Protein AF-A0AAN5I5D5-F1 (afdb_monomer_lite)

Sequence (137 aa):
SGMPIWGATPTQKGVARAMADRAKGVEAVINLGDNFYITGVMSDSDPRVNTTFKDVYKGTAVPWLIIAGNHDHLGNVSAQMSYTNKSKLWYFPALYYNKIYHKEDVSVEFVMLDTVELCGNNVDVQTGKLWDVIREL

Foldseek 3Di:
DPDDDDFADPVLLVVLVVLLVVLVPPQEAEAQAPQDPDAAAAALPGCNCVRHPCVRNVSNPHAYHDAHALNNVSHDVVRLCVNVVVDVNRHDPDNWDKDWDDDDPDIDIDTHHNVCVVPNRPDPPVVVVVVVVVVVD

pLDDT: mean 88.09, std 16.3, range [40.09, 98.62]

Secondary structure (DSSP, 8-state):
-PPP-----HHHHHHHHHHHHH-TT---EEE-S--STTT--SSTT-HHIIIIIITTSTT--S-EEE---HHHHTS-HHHHHHGGGT-TTEE--SSSEEEEEEETTEEEEEEE--HHHHH-----THHHHHHHHHHT-

Structure (mmCIF, N/CA/C/O backbone):
data_AF-A0AAN5I5D5-F1
#
_entry.id   AF-A0AAN5I5D5-F1
#
loop_
_atom_site.group_PDB
_atom_site.id
_atom_site.type_symbol
_atom_site.label_atom_id
_atom_site.label_alt_id
_atom_site.label_comp_id
_atom_site.label_asym_id
_atom_site.label_entity_id
_atom_site.label_seq_id
_atom_site.pdbx_PDB_ins_code
_atom_site.Cartn_x
_atom_site.Cartn_y
_atom_site.Cartn_z
_atom_site.occupancy
_atom_site.B_iso_or_equiv
_atom_site.auth_seq_id
_atom_site.auth_comp_id
_atom_site.auth_asym_id
_atom_site.auth_atom_id
_atom_site.pdbx_PDB_model_num
ATOM 1 N N . SER A 1 1 ? 18.843 -3.631 -10.047 1.00 40.09 1 SER A N 1
ATOM 2 C CA . SER A 1 1 ? 18.147 -2.332 -9.968 1.00 40.09 1 SER A CA 1
ATOM 3 C C . SER A 1 1 ? 16.927 -2.430 -10.858 1.00 40.09 1 SER A C 1
ATOM 5 O O . SER A 1 1 ? 17.110 -2.833 -11.999 1.00 40.09 1 SER A O 1
ATOM 7 N N . GLY A 1 2 ? 15.711 -2.182 -10.364 1.00 41.88 2 GLY A N 1
ATOM 8 C CA . GLY A 1 2 ? 14.535 -2.114 -11.244 1.00 41.88 2 GLY A CA 1
ATOM 9 C C . GLY A 1 2 ? 14.706 -0.987 -12.263 1.00 41.88 2 GLY A C 1
ATOM 10 O O . GLY A 1 2 ? 15.455 -0.043 -11.999 1.00 41.88 2 GLY A O 1
ATOM 11 N N . MET A 1 3 ? 14.080 -1.105 -13.432 1.00 44.91 3 MET A N 1
ATOM 12 C CA . MET A 1 3 ? 14.179 -0.081 -14.470 1.00 44.91 3 MET A CA 1
ATOM 13 C C . MET A 1 3 ? 13.761 1.294 -13.926 1.00 44.91 3 MET A C 1
ATOM 15 O O . MET A 1 3 ? 12.714 1.395 -13.279 1.00 44.91 3 MET A O 1
ATOM 19 N N . PRO A 1 4 ? 14.531 2.365 -14.187 1.00 50.38 4 PRO A N 1
ATOM 20 C CA . PRO A 1 4 ? 13.988 3.709 -14.077 1.00 50.38 4 PRO A CA 1
ATOM 21 C C . PRO A 1 4 ? 12.957 3.831 -15.229 1.00 50.38 4 PRO A C 1
ATOM 23 O O . PRO A 1 4 ? 13.034 3.108 -16.212 1.00 50.38 4 PRO A O 1
ATOM 26 N N . ILE A 1 5 ? 11.960 4.698 -15.266 1.00 58.62 5 ILE A N 1
ATOM 27 C CA . ILE A 1 5 ? 11.942 6.094 -14.883 1.00 58.62 5 ILE A CA 1
ATOM 28 C C . ILE A 1 5 ? 10.452 6.4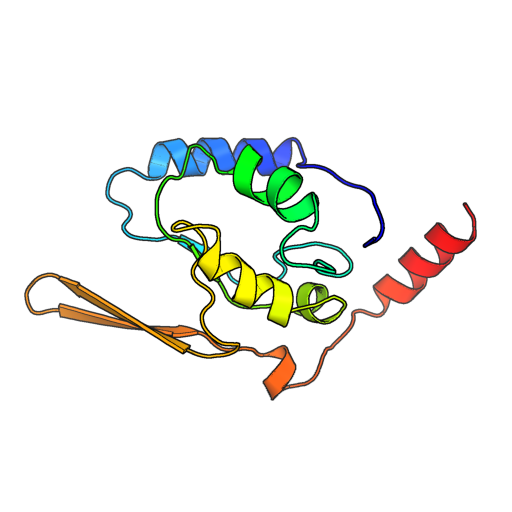64 -14.907 1.00 58.62 5 ILE A C 1
ATOM 30 O O . ILE A 1 5 ? 9.844 6.352 -15.956 1.00 58.62 5 ILE A O 1
ATOM 34 N N . TRP A 1 6 ? 9.869 6.854 -13.779 1.00 57.59 6 TRP A N 1
ATOM 35 C CA . TRP A 1 6 ? 9.039 8.055 -13.625 1.00 57.59 6 TRP A CA 1
ATOM 36 C C . TRP A 1 6 ? 8.899 8.237 -12.116 1.00 57.59 6 TRP A C 1
ATOM 38 O O . TRP A 1 6 ? 8.297 7.421 -11.421 1.00 57.59 6 TRP A O 1
ATOM 48 N N . GLY A 1 7 ? 9.538 9.280 -11.583 1.00 70.50 7 GLY A N 1
ATOM 49 C CA . GLY A 1 7 ? 9.222 9.734 -10.234 1.00 70.50 7 GLY A CA 1
ATOM 50 C C . GLY A 1 7 ? 7.769 10.209 -10.166 1.00 70.50 7 GLY A C 1
ATOM 51 O O . GLY A 1 7 ? 7.066 10.271 -11.174 1.00 70.50 7 GLY A O 1
ATOM 52 N N . ALA A 1 8 ? 7.322 10.591 -8.977 1.00 81.69 8 ALA A N 1
ATOM 53 C CA . ALA A 1 8 ? 5.946 11.019 -8.777 1.00 81.69 8 ALA A CA 1
ATOM 54 C C . ALA A 1 8 ? 5.476 12.105 -9.758 1.00 81.69 8 ALA A C 1
ATOM 56 O O . ALA A 1 8 ? 6.090 13.176 -9.865 1.00 81.69 8 ALA A O 1
ATOM 57 N N . THR A 1 9 ? 4.350 11.853 -10.426 1.00 86.75 9 THR A N 1
ATOM 58 C CA . THR A 1 9 ? 3.786 12.768 -11.426 1.00 86.75 9 THR A CA 1
ATOM 59 C C . THR A 1 9 ? 3.114 13.979 -10.763 1.00 86.75 9 THR A C 1
ATOM 61 O O . THR A 1 9 ? 2.701 13.909 -9.599 1.00 86.75 9 THR A O 1
ATOM 64 N N . PRO A 1 10 ? 2.949 15.114 -11.473 1.00 89.25 10 PRO A N 1
ATOM 65 C CA . PRO A 1 10 ? 2.185 16.251 -10.956 1.00 89.25 10 PRO A CA 1
ATOM 66 C C . PRO A 1 10 ? 0.756 15.872 -10.549 1.00 89.25 10 PRO A C 1
ATOM 68 O O . PRO A 1 10 ? 0.279 16.317 -9.504 1.00 89.25 10 PRO A O 1
ATOM 71 N N . THR A 1 11 ? 0.107 15.002 -11.328 1.00 91.69 11 THR A N 1
ATOM 72 C CA . THR A 1 11 ? -1.231 14.472 -11.034 1.00 91.69 11 THR A CA 1
ATOM 73 C C . THR A 1 11 ? -1.235 13.672 -9.737 1.00 91.69 11 THR A C 1
ATOM 75 O O . THR A 1 11 ? -2.050 13.951 -8.858 1.00 91.69 11 THR A O 1
ATOM 78 N N . GLN A 1 12 ? -0.277 12.755 -9.557 1.00 92.38 12 GLN A N 1
ATOM 79 C CA . GLN A 1 12 ? -0.149 11.975 -8.323 1.00 92.38 12 GLN A CA 1
ATOM 80 C C . GLN A 1 12 ? 0.042 12.889 -7.103 1.00 92.38 12 GLN A C 1
ATOM 82 O O . GLN A 1 12 ? -0.643 12.736 -6.095 1.00 92.38 12 GLN A O 1
ATOM 87 N N . LYS A 1 13 ? 0.910 13.905 -7.209 1.00 93.75 13 LYS A N 1
ATOM 88 C CA . LYS A 1 13 ? 1.116 14.906 -6.145 1.00 93.75 13 LYS A CA 1
ATOM 89 C C . LYS A 1 13 ? -0.134 15.755 -5.879 1.00 93.75 13 LYS A C 1
ATOM 91 O O . LYS A 1 13 ? -0.354 16.194 -4.751 1.00 93.75 13 LYS A O 1
ATOM 96 N N . GLY A 1 14 ? -0.944 16.031 -6.901 1.00 96.00 14 GLY A N 1
ATOM 97 C CA . GLY A 1 14 ? -2.246 16.689 -6.762 1.00 96.00 14 GLY A CA 1
ATOM 98 C C . GLY A 1 14 ? -3.216 15.861 -5.922 1.00 96.00 14 GLY A C 1
ATOM 99 O O . GLY A 1 14 ? -3.760 16.371 -4.943 1.00 96.00 14 GLY A O 1
ATOM 100 N N . VAL A 1 15 ? -3.349 14.573 -6.246 1.00 96.00 15 VAL A N 1
ATOM 101 C CA . VAL A 1 15 ? -4.169 13.623 -5.479 1.00 96.00 15 VAL A CA 1
ATOM 102 C C . VAL A 1 15 ? -3.649 13.483 -4.049 1.00 96.00 15 VAL A C 1
ATOM 104 O O . VAL A 1 15 ? -4.432 13.591 -3.112 1.00 96.00 15 VAL A O 1
ATOM 107 N N . ALA A 1 16 ? -2.336 13.342 -3.855 1.00 96.56 16 ALA A N 1
ATOM 108 C CA . ALA A 1 16 ? -1.738 13.205 -2.526 1.00 96.56 16 ALA A CA 1
ATOM 109 C C . ALA A 1 16 ? -2.025 14.405 -1.606 1.00 96.56 16 ALA A C 1
ATOM 111 O O . ALA A 1 16 ? -2.287 14.222 -0.418 1.00 96.56 16 ALA A O 1
ATOM 112 N N . ARG A 1 17 ? -2.036 15.632 -2.150 1.00 97.31 17 ARG A N 1
ATOM 113 C CA . ARG A 1 17 ? -2.462 16.830 -1.404 1.00 97.31 17 ARG A CA 1
ATOM 114 C C . ARG A 1 17 ? -3.934 16.750 -1.010 1.00 97.31 17 ARG A C 1
ATOM 116 O O . ARG A 1 17 ? -4.258 16.931 0.157 1.00 97.31 17 ARG A O 1
ATOM 123 N N . ALA A 1 18 ? -4.806 16.401 -1.955 1.00 96.81 18 ALA A N 1
ATOM 124 C CA . ALA A 1 18 ? -6.231 16.261 -1.675 1.00 96.81 18 ALA A CA 1
ATOM 125 C C . ALA A 1 18 ? -6.515 15.175 -0.621 1.00 96.81 18 ALA A C 1
ATOM 127 O O . ALA A 1 18 ? -7.377 15.379 0.236 1.00 96.81 18 ALA A O 1
ATOM 128 N N . MET A 1 19 ? -5.788 14.053 -0.661 1.00 96.88 19 MET A N 1
ATOM 129 C CA . MET A 1 19 ? -5.853 12.997 0.354 1.00 96.88 19 MET A CA 1
ATOM 130 C C . MET A 1 19 ? -5.423 13.512 1.728 1.00 96.88 19 MET A C 1
ATOM 132 O O . MET A 1 19 ? -6.141 13.289 2.698 1.00 96.88 19 MET A O 1
ATOM 136 N N . ALA A 1 20 ? -4.310 14.248 1.811 1.00 96.25 20 ALA A N 1
ATOM 137 C CA . ALA A 1 20 ? -3.830 14.820 3.069 1.00 96.25 20 ALA A CA 1
ATOM 138 C C . ALA A 1 20 ? -4.868 15.761 3.710 1.00 96.25 20 ALA A C 1
ATOM 140 O O . ALA A 1 20 ? -5.142 15.641 4.903 1.00 96.25 20 ALA A O 1
ATOM 141 N N . ASP A 1 21 ? -5.524 16.615 2.916 1.00 95.62 21 ASP A N 1
ATOM 142 C CA . ASP A 1 21 ? -6.591 17.510 3.400 1.00 95.62 21 ASP A CA 1
ATOM 143 C C . ASP A 1 21 ? -7.804 16.745 3.965 1.00 95.62 21 ASP A C 1
ATOM 145 O O . ASP A 1 21 ? -8.553 17.266 4.793 1.00 95.62 21 ASP A O 1
ATOM 149 N N . ARG A 1 22 ? -8.012 15.503 3.511 1.00 94.56 22 ARG A N 1
ATOM 150 C CA . ARG A 1 22 ? -9.156 14.643 3.860 1.00 94.56 22 ARG A CA 1
ATOM 151 C C . ARG A 1 22 ? -8.806 13.563 4.882 1.00 94.56 22 ARG A C 1
ATOM 153 O O . ARG A 1 22 ? -9.697 12.849 5.324 1.00 94.56 22 ARG A O 1
ATOM 160 N N . ALA A 1 23 ? -7.543 13.455 5.292 1.00 91.88 23 ALA A N 1
ATOM 161 C CA . ALA A 1 23 ? -7.074 12.398 6.187 1.00 91.88 23 ALA A CA 1
ATOM 162 C C . ALA A 1 23 ? -7.570 12.555 7.639 1.00 91.88 23 ALA A C 1
ATOM 164 O O . ALA A 1 23 ? -7.442 11.632 8.443 1.00 91.88 23 ALA A O 1
ATOM 165 N N . LYS A 1 24 ? -8.146 13.708 8.012 1.00 92.31 24 LYS A N 1
ATOM 166 C CA . LYS A 1 24 ? -8.660 13.928 9.369 1.00 92.31 24 LYS A CA 1
ATOM 167 C C . LYS A 1 24 ? -9.839 12.992 9.657 1.00 92.31 24 LYS A C 1
ATOM 169 O O . LYS A 1 24 ? -10.887 13.102 9.033 1.00 92.31 24 LYS A O 1
ATOM 174 N N . GLY A 1 25 ? -9.675 12.126 10.657 1.00 91.69 25 GLY A N 1
ATOM 175 C CA . GLY A 1 25 ? -10.688 11.138 11.046 1.00 91.69 25 GLY A CA 1
ATOM 176 C C . GLY A 1 25 ? -10.680 9.863 10.198 1.00 91.69 25 GLY A C 1
ATOM 177 O O . GLY A 1 25 ? -11.539 9.012 10.401 1.00 91.69 25 GLY A O 1
ATOM 178 N N . VAL A 1 26 ? -9.723 9.717 9.277 1.00 94.69 26 VAL A N 1
ATOM 179 C CA . VAL A 1 26 ? -9.483 8.474 8.536 1.00 94.69 26 VAL A CA 1
ATOM 180 C C . VAL A 1 26 ? -8.614 7.546 9.386 1.00 94.69 26 VAL A C 1
ATOM 182 O O . VAL A 1 26 ? -7.608 7.979 9.943 1.00 94.69 26 VAL A O 1
ATOM 185 N N . GLU A 1 27 ? -8.987 6.270 9.482 1.00 94.62 27 GLU A N 1
ATOM 186 C CA . GLU A 1 27 ? -8.238 5.268 10.259 1.00 94.62 27 GLU A CA 1
ATOM 187 C C . GLU A 1 27 ? -7.171 4.541 9.431 1.00 94.62 27 GLU A C 1
ATOM 189 O O . GLU A 1 27 ? -6.141 4.135 9.969 1.00 94.62 27 GLU A O 1
ATOM 194 N N . ALA A 1 28 ? -7.405 4.378 8.126 1.00 96.12 28 ALA A N 1
ATOM 195 C CA . ALA A 1 28 ? -6.476 3.753 7.193 1.00 96.12 28 ALA A CA 1
ATOM 196 C C . ALA A 1 28 ? -6.808 4.106 5.737 1.00 96.12 28 ALA A C 1
ATOM 198 O O . ALA A 1 28 ? -7.925 4.516 5.417 1.00 96.12 28 ALA A O 1
ATOM 199 N N . VAL A 1 29 ? -5.836 3.898 4.852 1.00 97.56 29 VAL A N 1
ATOM 200 C CA . VAL A 1 29 ? -6.022 3.877 3.396 1.00 97.56 29 VAL A CA 1
ATOM 201 C C . VAL A 1 29 ? -6.004 2.426 2.926 1.00 97.56 29 VAL A C 1
ATOM 203 O O . VAL A 1 29 ? -5.178 1.644 3.385 1.00 97.56 29 VAL A O 1
ATOM 206 N N . ILE A 1 30 ? -6.887 2.064 1.998 1.00 97.94 30 ILE A N 1
ATOM 207 C CA . ILE A 1 30 ? -6.835 0.776 1.300 1.00 97.94 30 ILE A CA 1
ATOM 208 C C . ILE A 1 30 ? -6.231 1.029 -0.079 1.00 97.94 30 ILE A C 1
ATOM 210 O O . ILE A 1 30 ? -6.794 1.789 -0.867 1.00 97.94 30 ILE A O 1
ATOM 214 N N . ASN A 1 31 ? -5.084 0.415 -0.354 1.00 97.62 31 ASN A N 1
ATOM 215 C CA . ASN A 1 31 ? -4.391 0.505 -1.630 1.00 97.62 31 ASN A CA 1
ATOM 216 C C . ASN A 1 31 ? -4.632 -0.770 -2.436 1.00 97.62 31 ASN A C 1
ATOM 218 O O . ASN A 1 31 ? -4.288 -1.861 -1.987 1.00 97.62 31 ASN A O 1
ATOM 222 N N . LEU A 1 32 ? -5.230 -0.627 -3.616 1.00 97.44 32 LEU A N 1
ATOM 223 C CA . LEU A 1 32 ? -5.859 -1.727 -4.354 1.00 97.44 32 LEU A CA 1
ATOM 224 C C . LEU A 1 32 ? -4.941 -2.399 -5.391 1.00 97.44 32 LEU A C 1
ATOM 226 O O . LEU A 1 32 ? -5.432 -2.956 -6.368 1.00 97.44 32 LEU A O 1
ATOM 230 N N . GLY A 1 33 ? -3.626 -2.367 -5.171 1.00 96.75 33 GLY A N 1
ATOM 231 C CA . GLY A 1 33 ? -2.631 -2.945 -6.074 1.00 96.75 33 GLY A CA 1
ATOM 232 C C . GLY A 1 33 ? -2.052 -1.949 -7.073 1.00 96.75 33 GLY A C 1
ATOM 233 O O . GLY A 1 33 ? -2.334 -0.751 -7.024 1.00 96.75 33 GLY A O 1
ATOM 234 N N . ASP A 1 34 ? -1.196 -2.471 -7.951 1.00 95.50 34 ASP A N 1
ATOM 235 C CA . ASP A 1 34 ? -0.371 -1.717 -8.895 1.00 95.50 34 ASP A CA 1
ATOM 236 C C . ASP A 1 34 ? 0.397 -0.579 -8.214 1.00 95.50 34 ASP A C 1
ATOM 238 O O . ASP A 1 34 ? 0.420 0.587 -8.626 1.00 95.50 34 ASP A O 1
ATOM 242 N N . ASN A 1 35 ? 1.058 -0.955 -7.124 1.00 95.62 35 ASN A N 1
ATOM 243 C CA . ASN A 1 35 ? 1.732 -0.036 -6.221 1.00 95.62 35 ASN A CA 1
ATOM 244 C C . ASN A 1 35 ? 2.925 0.641 -6.911 1.00 95.62 35 ASN A C 1
ATOM 246 O O . ASN A 1 35 ? 3.219 1.817 -6.668 1.00 95.62 35 ASN A O 1
ATOM 250 N N . PHE A 1 36 ? 3.618 -0.105 -7.780 1.00 93.75 36 PHE A N 1
ATOM 251 C CA . PHE A 1 36 ? 4.796 0.369 -8.499 1.00 93.75 36 PHE A CA 1
ATOM 252 C C . PHE A 1 36 ? 4.777 -0.034 -9.975 1.00 93.75 36 PHE A C 1
ATOM 254 O O . PHE A 1 36 ? 5.197 -1.127 -10.360 1.00 93.75 36 PHE A O 1
ATOM 261 N N . TYR A 1 37 ? 4.393 0.908 -10.833 1.00 88.81 37 TYR A N 1
ATOM 262 C CA . TYR A 1 37 ? 4.534 0.748 -12.277 1.00 88.81 37 TYR A CA 1
ATOM 263 C C . TYR A 1 37 ? 6.005 0.854 -12.739 1.00 88.81 37 TYR A C 1
ATOM 265 O O . TYR A 1 37 ? 6.826 1.544 -12.131 1.00 88.81 37 TYR A O 1
ATOM 273 N N . ILE A 1 38 ? 6.404 0.206 -13.837 1.00 87.38 38 ILE A N 1
ATOM 274 C CA . ILE A 1 38 ? 5.650 -0.808 -14.603 1.00 87.38 38 ILE A CA 1
ATOM 275 C C . ILE A 1 38 ? 6.001 -2.250 -14.207 1.00 87.38 38 ILE A C 1
ATOM 277 O O . ILE A 1 38 ? 5.351 -3.170 -14.677 1.00 87.38 38 ILE A O 1
ATOM 281 N N . THR A 1 39 ? 7.030 -2.477 -13.391 1.00 90.00 39 THR A N 1
ATOM 282 C CA . THR A 1 39 ? 7.539 -3.831 -13.097 1.00 90.00 39 THR A CA 1
ATOM 283 C C . THR A 1 39 ? 7.741 -4.080 -11.604 1.00 90.00 39 THR A C 1
ATOM 285 O O . THR A 1 39 ? 8.738 -4.690 -11.215 1.00 90.00 39 THR A O 1
ATOM 288 N N . GLY A 1 40 ? 6.884 -3.517 -10.747 1.00 92.56 40 GLY A N 1
ATOM 289 C CA . GLY A 1 40 ? 6.993 -3.672 -9.296 1.00 92.56 40 GLY A CA 1
ATOM 290 C C . GLY A 1 40 ? 8.317 -3.122 -8.772 1.00 92.56 40 GLY A C 1
ATOM 291 O O . GLY A 1 40 ? 9.034 -2.459 -9.510 1.00 92.56 40 GLY A O 1
ATOM 292 N N . VAL A 1 41 ? 8.688 -3.405 -7.523 1.00 94.75 41 VAL A N 1
ATOM 293 C CA . VAL A 1 41 ? 10.027 -3.117 -6.959 1.00 94.75 41 VAL A CA 1
ATOM 294 C C . VAL A 1 41 ? 10.907 -4.360 -6.952 1.00 94.75 41 VAL A C 1
ATOM 296 O O . VAL A 1 41 ? 10.387 -5.465 -6.910 1.00 94.75 41 VAL A O 1
ATOM 299 N N . MET A 1 42 ? 12.235 -4.208 -6.963 1.00 93.31 42 MET A N 1
ATOM 300 C CA . MET A 1 42 ? 13.149 -5.370 -6.931 1.00 93.31 42 MET A CA 1
ATOM 301 C C . MET A 1 42 ? 13.590 -5.763 -5.515 1.00 93.31 42 MET A C 1
ATOM 303 O O . MET A 1 42 ? 13.958 -6.913 -5.273 1.00 93.31 42 MET A O 1
ATOM 307 N N . SER A 1 43 ? 13.572 -4.812 -4.580 1.00 95.88 43 SER A N 1
ATOM 308 C CA . SER A 1 43 ? 13.935 -5.008 -3.176 1.00 95.88 43 SER A CA 1
ATOM 309 C C . SER A 1 43 ? 13.142 -4.064 -2.276 1.00 95.88 43 SER A C 1
ATOM 311 O O . SER A 1 43 ? 12.574 -3.069 -2.722 1.00 95.88 43 SER A O 1
ATOM 313 N N . ASP A 1 44 ? 13.143 -4.344 -0.976 1.00 93.75 44 ASP A N 1
ATOM 314 C CA . ASP A 1 44 ? 12.518 -3.509 0.059 1.00 93.75 44 ASP A CA 1
ATOM 315 C C . ASP A 1 44 ? 13.323 -2.218 0.348 1.00 93.75 44 ASP A C 1
ATOM 317 O O . ASP A 1 44 ? 13.062 -1.476 1.299 1.00 93.75 44 ASP A O 1
ATOM 321 N N . SER A 1 45 ? 14.380 -1.996 -0.428 1.00 94.69 45 SER A N 1
ATOM 322 C CA . SER A 1 45 ? 15.258 -0.830 -0.450 1.00 94.69 45 SER A CA 1
ATOM 323 C C . SER A 1 45 ? 15.245 -0.139 -1.817 1.00 94.69 45 SER A C 1
ATOM 325 O O . SER A 1 45 ? 16.030 0.785 -2.033 1.00 94.69 45 SER A O 1
ATOM 327 N N . ASP A 1 46 ? 14.371 -0.572 -2.735 1.00 93.94 46 ASP A N 1
ATOM 328 C CA . ASP A 1 46 ? 14.215 0.041 -4.052 1.00 93.94 46 ASP A CA 1
ATOM 329 C C . ASP A 1 46 ? 13.862 1.532 -3.875 1.00 93.94 46 ASP A C 1
ATOM 331 O O . ASP A 1 46 ? 12.892 1.858 -3.178 1.00 93.94 46 ASP A O 1
ATOM 335 N N . PRO A 1 47 ? 14.625 2.460 -4.485 1.00 92.19 47 PRO A N 1
ATOM 336 C CA . PRO A 1 47 ? 14.394 3.894 -4.339 1.00 92.19 47 PRO A CA 1
ATOM 337 C C . PRO A 1 47 ? 12.973 4.338 -4.693 1.00 92.19 47 PRO A C 1
ATOM 339 O O . PRO A 1 47 ? 12.522 5.363 -4.178 1.00 92.19 47 PRO A O 1
ATOM 342 N N . ARG A 1 48 ? 12.248 3.575 -5.524 1.00 91.50 48 ARG A N 1
ATOM 343 C CA . ARG A 1 48 ? 10.857 3.881 -5.884 1.00 91.50 48 ARG A CA 1
ATOM 344 C C . ARG A 1 48 ? 9.917 3.893 -4.691 1.00 91.50 48 ARG A C 1
ATOM 346 O O . ARG A 1 48 ? 9.038 4.744 -4.642 1.00 91.50 48 ARG A O 1
ATOM 353 N N . VAL A 1 49 ? 10.165 3.079 -3.666 1.00 92.75 49 VAL A N 1
ATOM 354 C CA . VAL A 1 49 ? 9.367 3.136 -2.432 1.00 92.75 49 VAL A CA 1
ATOM 355 C C . VAL A 1 49 ? 9.437 4.530 -1.794 1.00 92.75 49 VAL A C 1
ATOM 357 O O . VAL A 1 49 ? 8.441 5.043 -1.283 1.00 92.75 49 VAL A O 1
ATOM 360 N N . ASN A 1 50 ? 10.588 5.202 -1.884 1.00 91.12 50 ASN A N 1
ATOM 361 C CA . ASN A 1 50 ? 10.695 6.585 -1.432 1.00 91.12 50 ASN A CA 1
ATOM 362 C C . ASN A 1 50 ? 10.064 7.557 -2.435 1.00 91.12 50 ASN A C 1
ATOM 364 O O . ASN A 1 50 ? 9.194 8.346 -2.063 1.00 91.12 50 ASN A O 1
ATOM 368 N N . THR A 1 51 ? 10.467 7.480 -3.705 1.00 90.62 51 THR A N 1
ATOM 369 C CA . THR A 1 51 ? 10.156 8.520 -4.697 1.00 90.62 51 THR A CA 1
ATOM 370 C C . THR A 1 51 ? 8.715 8.507 -5.205 1.00 90.62 51 THR A C 1
ATOM 372 O O . THR A 1 51 ? 8.253 9.547 -5.682 1.00 90.62 51 THR A O 1
ATOM 375 N N . THR A 1 52 ? 7.998 7.382 -5.110 1.00 91.75 52 THR A N 1
ATOM 376 C CA . THR A 1 52 ? 6.607 7.253 -5.587 1.00 91.75 52 THR A CA 1
ATOM 377 C C . THR A 1 52 ? 5.596 7.009 -4.472 1.00 91.75 52 THR A C 1
ATOM 379 O O . THR A 1 52 ? 4.406 7.211 -4.705 1.00 91.75 52 THR A O 1
ATOM 382 N N . PHE A 1 53 ? 6.042 6.647 -3.264 1.00 94.62 53 PHE A N 1
ATOM 383 C CA . PHE A 1 53 ? 5.166 6.466 -2.106 1.00 94.62 53 PHE A CA 1
ATOM 384 C C . PHE A 1 53 ? 5.517 7.415 -0.953 1.00 94.62 53 PHE A C 1
ATOM 386 O O . PHE A 1 53 ? 4.791 8.384 -0.714 1.00 94.62 53 PHE A O 1
ATOM 393 N N . LYS A 1 54 ? 6.635 7.186 -0.253 1.00 93.31 54 LYS A N 1
ATOM 394 C CA . LYS A 1 54 ? 6.940 7.879 1.014 1.00 93.31 54 LYS A CA 1
ATOM 395 C C . LYS A 1 54 ? 6.976 9.402 0.872 1.00 93.31 54 LYS A C 1
ATOM 397 O O . LYS A 1 54 ? 6.354 10.109 1.663 1.00 93.31 54 LYS A O 1
ATOM 402 N N . ASP A 1 55 ? 7.684 9.913 -0.131 1.00 93.75 55 ASP A N 1
ATOM 403 C CA . ASP A 1 55 ? 7.868 11.357 -0.306 1.00 93.75 55 ASP A CA 1
ATOM 404 C C . ASP A 1 55 ? 6.604 12.039 -0.848 1.00 93.75 55 ASP A C 1
ATOM 406 O O . ASP A 1 55 ? 6.380 13.231 -0.613 1.00 93.75 55 ASP A O 1
ATOM 410 N N . VAL A 1 56 ? 5.763 11.273 -1.547 1.00 95.12 56 VAL A N 1
ATOM 411 C CA . VAL A 1 56 ? 4.524 11.735 -2.180 1.00 95.12 56 VAL A CA 1
ATOM 412 C C . VAL A 1 56 ? 3.403 11.859 -1.160 1.00 95.12 56 VAL A C 1
ATOM 414 O O . VAL A 1 56 ? 2.775 12.913 -1.059 1.00 95.12 56 VAL A O 1
ATOM 417 N N . TYR A 1 57 ? 3.178 10.806 -0.374 1.00 95.81 57 TYR A N 1
ATOM 418 C CA . TYR A 1 57 ? 2.043 10.693 0.543 1.00 95.81 57 TYR A CA 1
ATOM 419 C C . TYR A 1 57 ? 2.392 11.044 1.993 1.00 95.81 57 TYR A C 1
ATOM 421 O O . TYR A 1 57 ? 1.616 10.759 2.899 1.00 95.81 57 TYR A O 1
ATOM 429 N N . LYS A 1 58 ? 3.514 11.733 2.235 1.00 93.25 58 LYS A N 1
ATOM 430 C CA . LYS A 1 58 ? 3.966 12.153 3.578 1.00 93.25 58 LYS A CA 1
ATOM 431 C C . LYS A 1 58 ? 2.934 12.932 4.412 1.00 93.25 58 LYS A C 1
ATOM 433 O O . LYS A 1 58 ? 3.043 12.957 5.630 1.00 93.25 58 LYS A O 1
ATOM 438 N N . GLY A 1 59 ? 1.958 13.584 3.771 1.00 93.50 59 GLY A N 1
ATOM 439 C CA . GLY A 1 59 ? 0.858 14.288 4.447 1.00 93.50 59 GLY A CA 1
ATOM 440 C C . GLY A 1 59 ? -0.292 13.380 4.905 1.00 93.50 59 GLY A C 1
ATOM 441 O O . GLY A 1 59 ? -1.147 13.819 5.663 1.00 93.50 59 GLY A O 1
ATOM 442 N N . THR A 1 60 ? -0.323 12.121 4.460 1.00 95.19 60 THR A N 1
ATOM 443 C CA . THR A 1 60 ? -1.331 11.113 4.823 1.00 95.19 60 THR A CA 1
ATOM 444 C C . THR A 1 60 ? -0.708 10.121 5.808 1.00 95.19 60 THR A C 1
ATOM 446 O O . THR A 1 60 ? -0.247 9.044 5.434 1.00 95.19 60 THR A O 1
ATOM 449 N N . ALA A 1 61 ? -0.646 10.514 7.081 1.00 93.31 61 ALA A N 1
ATOM 450 C CA . ALA A 1 61 ? 0.055 9.784 8.143 1.00 93.31 61 ALA A CA 1
ATOM 451 C C . ALA A 1 61 ? -0.811 8.702 8.825 1.00 93.31 61 ALA A C 1
ATOM 453 O O . ALA A 1 61 ? -0.830 8.595 10.050 1.00 93.31 61 ALA A O 1
ATOM 454 N N . VAL A 1 62 ? -1.529 7.906 8.032 1.00 95.44 62 VAL A N 1
ATOM 455 C CA . VAL A 1 62 ? -2.337 6.761 8.494 1.00 95.44 62 VAL A CA 1
ATOM 456 C C . VAL A 1 62 ? -1.808 5.463 7.875 1.00 95.44 62 VAL A C 1
ATOM 458 O O . VAL A 1 62 ? -1.151 5.534 6.837 1.00 95.44 62 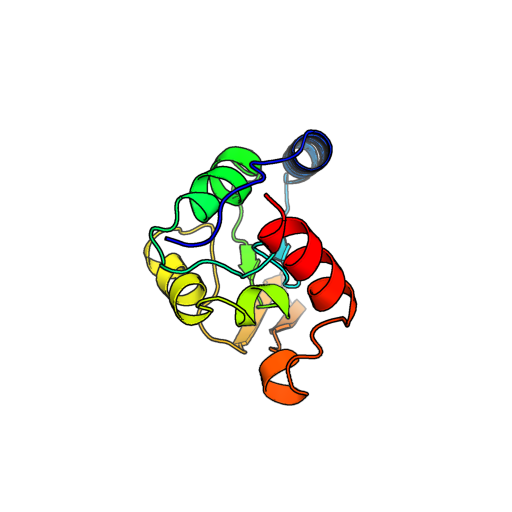VAL A O 1
ATOM 461 N N . PRO A 1 63 ? -2.051 4.282 8.470 1.00 96.69 63 PRO A N 1
ATOM 462 C CA . PRO A 1 63 ? -1.664 3.009 7.867 1.00 96.69 63 PRO A CA 1
ATOM 463 C C . PRO A 1 63 ? -2.301 2.796 6.489 1.00 96.69 63 PRO A C 1
ATOM 465 O O . PRO A 1 63 ? -3.479 3.087 6.289 1.00 96.69 63 PRO A O 1
ATOM 468 N N . TRP A 1 64 ? -1.530 2.243 5.559 1.00 98.19 64 TRP A N 1
ATOM 469 C CA . TRP A 1 64 ? -1.977 1.815 4.241 1.00 98.19 64 TRP A CA 1
ATOM 470 C C . TRP A 1 64 ? -2.045 0.292 4.227 1.00 98.19 64 TRP A C 1
ATOM 472 O O . TRP A 1 64 ? -1.028 -0.370 4.424 1.00 98.19 64 TRP A O 1
ATOM 482 N N . LEU A 1 65 ? -3.240 -0.252 4.025 1.00 98.56 65 LEU A N 1
ATOM 483 C CA . LEU A 1 65 ? -3.486 -1.672 3.805 1.00 98.56 65 LEU A CA 1
ATOM 484 C C . LEU A 1 65 ? -3.249 -1.953 2.323 1.00 98.56 65 LEU A C 1
ATOM 486 O O . LEU A 1 65 ? -3.950 -1.393 1.482 1.00 98.56 65 LEU A O 1
ATOM 490 N N . ILE A 1 66 ? -2.249 -2.766 2.010 1.00 98.56 66 ILE A N 1
ATOM 491 C CA . ILE A 1 66 ? -1.764 -2.954 0.644 1.00 98.56 66 ILE A CA 1
ATOM 492 C C . ILE A 1 66 ? -2.092 -4.362 0.148 1.00 98.56 66 ILE A C 1
ATOM 494 O O . ILE A 1 66 ? -1.868 -5.332 0.864 1.00 98.56 66 ILE A O 1
ATOM 498 N N . ILE A 1 67 ? -2.533 -4.465 -1.104 1.00 98.62 67 ILE A N 1
ATOM 499 C CA . ILE A 1 67 ? -2.467 -5.699 -1.905 1.00 98.62 67 ILE A CA 1
ATOM 500 C C . ILE A 1 67 ? -1.534 -5.497 -3.104 1.00 98.62 67 ILE A C 1
ATOM 502 O O . ILE A 1 67 ? -1.142 -4.367 -3.406 1.00 98.62 67 ILE A O 1
ATOM 506 N N . ALA A 1 68 ? -1.153 -6.581 -3.780 1.00 98.19 68 ALA A N 1
ATOM 507 C CA . ALA A 1 68 ? -0.385 -6.520 -5.022 1.00 98.19 68 ALA A CA 1
ATOM 508 C C . ALA A 1 68 ? -1.308 -6.532 -6.249 1.00 98.19 68 ALA A C 1
ATOM 510 O O . ALA A 1 68 ? -2.326 -7.225 -6.268 1.00 98.19 68 ALA A O 1
ATOM 511 N N . GLY A 1 69 ? -0.932 -5.765 -7.274 1.00 96.75 69 GLY A N 1
ATOM 512 C CA . GLY A 1 69 ? -1.515 -5.840 -8.615 1.00 96.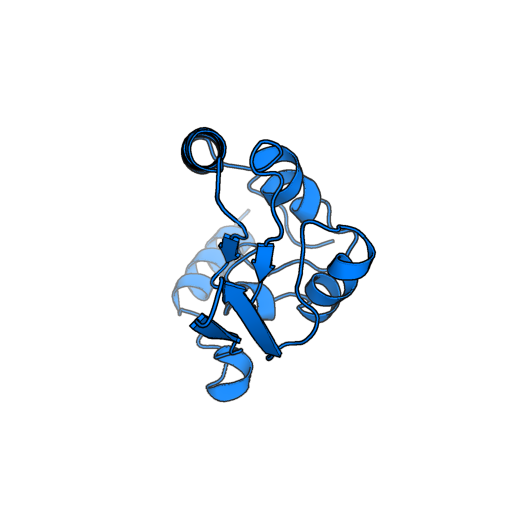75 69 GLY A CA 1
ATOM 513 C C . GLY A 1 69 ? -0.613 -6.577 -9.606 1.00 96.75 69 GLY A C 1
ATOM 514 O O . GLY A 1 69 ? 0.477 -7.050 -9.271 1.00 96.75 69 GLY A O 1
ATOM 515 N N . ASN A 1 70 ? -1.045 -6.660 -10.861 1.00 95.38 70 ASN A N 1
ATOM 516 C CA . ASN A 1 70 ? -0.313 -7.349 -11.926 1.00 95.38 70 ASN A CA 1
ATOM 517 C C . ASN A 1 70 ? 1.077 -6.750 -12.173 1.00 95.38 70 ASN A C 1
ATOM 519 O O . ASN A 1 70 ? 2.023 -7.508 -12.410 1.00 95.38 70 ASN A O 1
ATOM 523 N N . HIS A 1 71 ? 1.236 -5.425 -12.071 1.00 93.50 71 HIS A N 1
ATOM 524 C CA . HIS A 1 71 ? 2.545 -4.789 -12.238 1.00 93.50 71 HIS A CA 1
ATOM 525 C C . HIS A 1 71 ? 3.492 -5.093 -11.076 1.00 93.50 71 HIS A C 1
ATOM 527 O O . HIS A 1 71 ? 4.693 -5.241 -11.291 1.00 93.50 71 HIS A O 1
ATOM 533 N N . ASP A 1 72 ? 2.971 -5.243 -9.860 1.00 96.12 72 ASP A N 1
ATOM 534 C CA . ASP A 1 72 ? 3.770 -5.594 -8.683 1.00 96.12 72 ASP A CA 1
ATOM 535 C C . ASP A 1 72 ? 4.376 -6.995 -8.799 1.00 96.12 72 ASP A C 1
ATOM 537 O O . ASP A 1 72 ? 5.543 -7.195 -8.451 1.00 96.12 72 ASP A O 1
ATOM 541 N N . HIS A 1 73 ? 3.599 -7.928 -9.355 1.00 95.62 73 HIS A N 1
ATOM 542 C CA . HIS A 1 73 ? 3.992 -9.312 -9.643 1.00 95.62 73 HIS A CA 1
ATOM 543 C C . HIS A 1 73 ? 5.008 -9.459 -10.781 1.00 95.62 73 HIS A C 1
ATOM 545 O O . HIS A 1 73 ? 5.637 -10.506 -10.901 1.00 95.62 73 HIS A O 1
ATOM 551 N N . LEU A 1 74 ? 5.226 -8.420 -11.595 1.00 92.50 74 LEU A N 1
ATOM 552 C CA . LEU A 1 74 ? 6.363 -8.376 -12.528 1.00 92.50 74 LEU A CA 1
ATOM 553 C C . LEU A 1 74 ? 7.696 -8.083 -11.814 1.00 92.50 74 LEU A C 1
ATOM 555 O O . LEU A 1 74 ? 8.763 -8.245 -12.407 1.00 92.50 74 LEU A O 1
ATOM 559 N N . GLY A 1 75 ? 7.632 -7.621 -10.563 1.00 93.38 75 GLY A N 1
ATOM 560 C CA . GLY A 1 75 ? 8.777 -7.397 -9.692 1.00 93.38 75 GLY A CA 1
ATOM 561 C C . GLY A 1 75 ? 8.830 -8.407 -8.549 1.00 93.38 75 GLY A C 1
ATOM 562 O O . GLY A 1 75 ? 8.576 -9.596 -8.711 1.00 93.38 75 GLY A O 1
ATOM 563 N N . ASN A 1 76 ? 9.196 -7.925 -7.365 1.00 96.75 76 ASN A N 1
ATOM 564 C CA . ASN A 1 76 ? 9.327 -8.715 -6.150 1.00 96.75 76 ASN A CA 1
ATOM 565 C C . ASN A 1 76 ? 8.256 -8.297 -5.130 1.00 96.75 76 ASN A C 1
ATOM 567 O O . ASN A 1 76 ? 8.446 -7.362 -4.349 1.00 96.75 76 ASN A O 1
ATOM 571 N N . VAL A 1 77 ? 7.127 -9.005 -5.106 1.00 97.94 77 VAL A N 1
ATOM 572 C CA . VAL A 1 77 ? 6.053 -8.749 -4.128 1.00 97.94 77 VAL A CA 1
ATOM 573 C C . VAL A 1 77 ? 6.513 -9.054 -2.697 1.00 97.94 77 VAL A C 1
ATOM 575 O O . VAL A 1 77 ? 6.190 -8.312 -1.771 1.00 97.94 77 VAL A O 1
ATOM 578 N N . SER A 1 78 ? 7.372 -10.057 -2.496 1.00 98.25 78 SER A N 1
ATOM 579 C CA . SER A 1 78 ? 7.949 -10.366 -1.178 1.00 98.25 78 SER A CA 1
ATOM 580 C C . SER A 1 78 ? 8.798 -9.229 -0.610 1.00 98.25 78 SER A C 1
ATOM 582 O O . SER A 1 78 ? 8.849 -9.042 0.607 1.00 98.25 78 SER A O 1
ATOM 584 N N . ALA A 1 79 ? 9.424 -8.423 -1.468 1.00 97.88 79 ALA A N 1
ATOM 585 C CA . ALA A 1 79 ? 10.088 -7.194 -1.052 1.00 97.8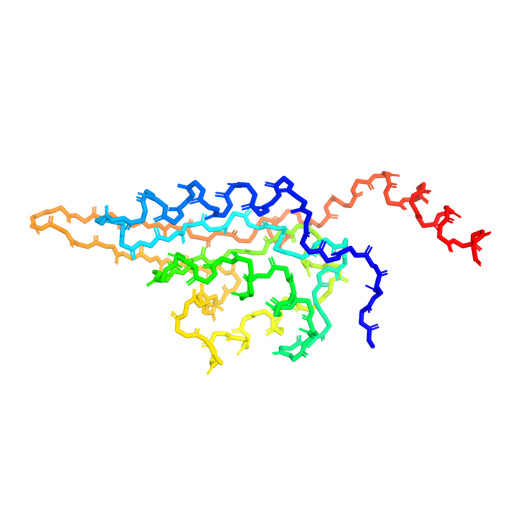8 79 ALA A CA 1
ATOM 586 C C . ALA A 1 79 ? 9.091 -6.127 -0.573 1.00 97.88 79 ALA A C 1
ATOM 588 O O . ALA A 1 79 ? 9.353 -5.448 0.420 1.00 97.88 79 ALA A O 1
ATOM 589 N N . GLN A 1 80 ? 7.935 -6.006 -1.229 1.00 98.19 80 GLN A N 1
ATOM 590 C CA . GLN A 1 80 ? 6.862 -5.120 -0.773 1.00 98.19 80 GLN A CA 1
ATOM 591 C C . GLN A 1 80 ? 6.300 -5.567 0.579 1.00 98.19 80 GLN A C 1
ATOM 593 O O . GLN A 1 80 ? 6.120 -4.732 1.461 1.00 98.19 80 GLN A O 1
ATOM 598 N N . MET A 1 81 ? 6.099 -6.871 0.787 1.00 98.50 81 MET A N 1
ATOM 599 C CA . MET A 1 81 ? 5.685 -7.400 2.092 1.00 98.50 81 MET A CA 1
ATOM 600 C C . MET A 1 81 ? 6.752 -7.146 3.165 1.00 98.50 81 MET A C 1
ATOM 602 O O . MET A 1 81 ? 6.467 -6.640 4.249 1.00 98.50 81 MET A O 1
ATOM 606 N N . SER A 1 82 ? 8.023 -7.397 2.839 1.00 98.12 82 SER A N 1
ATOM 607 C CA . SER A 1 82 ? 9.149 -7.158 3.754 1.00 98.12 82 SER A CA 1
ATOM 608 C C . SER A 1 82 ? 9.280 -5.685 4.161 1.00 98.12 82 SER A C 1
ATOM 610 O O . SER A 1 82 ? 9.708 -5.389 5.281 1.00 98.12 82 SER A O 1
ATOM 612 N N . TYR A 1 83 ? 8.857 -4.749 3.301 1.00 97.88 83 TYR A N 1
ATOM 613 C CA . TYR A 1 83 ? 8.854 -3.315 3.600 1.00 97.88 83 TYR A CA 1
ATOM 614 C C . TYR A 1 83 ? 7.924 -2.932 4.766 1.00 97.88 83 TYR A C 1
ATOM 616 O O . TYR A 1 83 ? 8.165 -1.911 5.417 1.00 97.88 83 TYR A O 1
ATOM 624 N N . THR A 1 84 ? 6.940 -3.765 5.130 1.00 97.75 84 THR A N 1
ATOM 625 C CA . THR A 1 84 ? 6.141 -3.566 6.356 1.00 97.75 84 THR A CA 1
ATOM 626 C C . THR A 1 84 ? 6.999 -3.485 7.614 1.00 97.75 84 THR A C 1
ATOM 628 O O . THR A 1 84 ? 6.695 -2.711 8.520 1.00 97.75 84 THR A O 1
ATOM 631 N N . ASN A 1 85 ? 8.139 -4.175 7.647 1.00 97.06 85 ASN A N 1
ATOM 632 C CA . ASN A 1 85 ? 9.066 -4.096 8.778 1.00 97.06 85 ASN A CA 1
ATOM 633 C C . ASN A 1 85 ? 9.823 -2.757 8.847 1.00 97.06 85 ASN A C 1
ATOM 635 O O . ASN A 1 85 ? 10.420 -2.437 9.875 1.00 97.06 85 ASN A O 1
ATOM 639 N N . LYS A 1 86 ? 9.808 -1.961 7.770 1.00 96.56 86 LYS A N 1
ATOM 640 C CA . LYS A 1 86 ? 10.519 -0.676 7.669 1.00 96.56 86 LYS A CA 1
ATOM 641 C C . LYS A 1 86 ? 9.613 0.539 7.840 1.00 96.56 86 LYS A C 1
ATOM 643 O O . LYS A 1 86 ? 10.116 1.627 8.121 1.00 96.56 86 LYS A O 1
ATOM 648 N N . SER A 1 87 ? 8.300 0.391 7.664 1.00 95.94 87 SER A N 1
ATOM 649 C CA . SER A 1 87 ? 7.360 1.509 7.715 1.00 95.94 87 SER A CA 1
ATOM 650 C C . SER A 1 87 ? 6.053 1.124 8.392 1.00 95.94 87 SER A C 1
ATOM 652 O O . SER A 1 87 ? 5.305 0.290 7.897 1.00 95.94 87 SER A O 1
ATOM 654 N N . LYS A 1 88 ? 5.709 1.839 9.468 1.00 94.25 88 LYS A N 1
ATOM 655 C CA . LYS A 1 88 ? 4.398 1.715 10.126 1.00 94.25 88 LYS A CA 1
ATOM 656 C C . LYS A 1 88 ? 3.232 2.172 9.241 1.00 94.25 88 LYS A C 1
ATOM 658 O O . LYS A 1 88 ? 2.089 1.848 9.539 1.00 94.25 88 LYS A O 1
ATOM 663 N N . LEU A 1 89 ? 3.515 2.939 8.184 1.00 96.00 89 LEU A N 1
ATOM 664 C CA . LEU A 1 89 ? 2.507 3.362 7.212 1.00 96.00 89 LEU A CA 1
ATOM 665 C C . LEU A 1 89 ? 2.226 2.283 6.166 1.00 96.00 89 LEU A C 1
ATOM 667 O O . LEU A 1 89 ? 1.220 2.389 5.487 1.00 96.00 89 LEU A O 1
ATOM 671 N N . TRP A 1 90 ? 3.083 1.272 6.009 1.00 98.06 90 TRP A N 1
ATOM 672 C CA . TRP A 1 90 ? 2.941 0.251 4.973 1.00 98.06 90 TRP A CA 1
ATOM 673 C C . TRP A 1 90 ? 2.584 -1.095 5.599 1.00 98.06 90 TRP A C 1
ATOM 675 O O . TRP A 1 90 ? 3.433 -1.753 6.200 1.00 98.06 90 TRP A O 1
ATOM 685 N N . TYR A 1 91 ? 1.333 -1.522 5.468 1.00 98.38 91 TYR A N 1
ATOM 686 C CA . TYR A 1 91 ? 0.846 -2.774 6.034 1.00 98.38 91 TYR A CA 1
ATOM 687 C C . TYR A 1 91 ? 0.489 -3.764 4.921 1.00 98.38 91 TYR A C 1
ATOM 689 O O . TYR A 1 91 ? -0.584 -3.685 4.326 1.00 98.38 91 TYR A O 1
ATOM 697 N N . PHE A 1 92 ? 1.408 -4.695 4.664 1.00 98.56 92 PHE A N 1
ATOM 698 C CA . PHE A 1 92 ? 1.299 -5.760 3.674 1.00 98.56 92 PHE A CA 1
ATOM 699 C C . PHE A 1 92 ? 1.881 -7.074 4.241 1.00 98.56 92 PHE A C 1
ATOM 701 O O . PHE A 1 92 ? 2.981 -7.485 3.876 1.00 98.56 92 PHE A O 1
ATOM 708 N N . PRO A 1 93 ? 1.206 -7.715 5.211 1.00 98.12 93 PRO A N 1
ATOM 709 C CA . PRO A 1 93 ? 1.785 -8.824 5.976 1.00 98.12 93 PRO A CA 1
ATOM 710 C C . PRO A 1 93 ? 1.875 -10.150 5.200 1.00 98.12 93 PRO A C 1
ATOM 712 O O . PRO A 1 93 ? 2.688 -11.001 5.550 1.00 98.12 93 PRO A O 1
ATOM 715 N N . ALA A 1 94 ? 1.022 -10.340 4.194 1.00 98.38 94 ALA A N 1
ATOM 716 C CA . ALA A 1 94 ? 0.926 -11.538 3.364 1.00 98.38 94 ALA A CA 1
ATOM 717 C C . ALA A 1 94 ? 0.217 -11.188 2.044 1.00 98.38 94 ALA A C 1
ATOM 719 O O . ALA A 1 94 ? -0.466 -10.167 1.986 1.00 98.38 94 ALA A O 1
ATOM 720 N N . LEU A 1 95 ? 0.335 -12.041 1.016 1.00 97.75 95 LEU A N 1
ATOM 721 C CA . LEU A 1 95 ? -0.323 -11.842 -0.289 1.00 97.75 95 LEU A CA 1
ATOM 722 C C . LEU A 1 95 ? -1.845 -11.696 -0.156 1.00 97.75 95 LEU A C 1
ATOM 724 O O . LEU A 1 95 ? -2.456 -10.849 -0.795 1.00 97.75 95 LEU A O 1
ATOM 728 N N . TYR A 1 96 ? -2.444 -12.475 0.737 1.00 97.81 96 TYR A N 1
ATOM 729 C CA . TYR A 1 96 ? -3.836 -12.350 1.135 1.00 97.81 96 TYR A CA 1
ATOM 730 C C . TYR A 1 96 ? -3.916 -12.329 2.659 1.00 97.81 96 TYR A C 1
ATOM 732 O O . TYR A 1 96 ? -3.186 -13.043 3.350 1.00 97.81 96 TYR A O 1
ATOM 740 N N . TYR A 1 97 ? -4.783 -11.482 3.197 1.00 98.62 97 TYR A N 1
ATOM 741 C CA . TYR A 1 97 ? -4.973 -11.326 4.637 1.00 98.62 97 TYR A CA 1
ATOM 742 C C . TYR A 1 97 ? -6.316 -10.656 4.911 1.00 98.62 97 TYR A C 1
ATOM 744 O O . TYR A 1 97 ? -6.960 -10.127 4.009 1.00 98.62 97 TYR A O 1
ATOM 752 N N . ASN A 1 98 ? -6.745 -10.648 6.166 1.00 98.12 98 ASN A N 1
ATOM 753 C CA . ASN A 1 98 ? -7.893 -9.867 6.593 1.00 98.12 98 ASN A CA 1
ATOM 754 C C . ASN A 1 98 ? -7.474 -8.760 7.563 1.00 98.12 98 ASN A C 1
ATOM 756 O O . ASN A 1 98 ? -6.484 -8.867 8.294 1.00 98.12 98 ASN A O 1
ATOM 760 N N . LYS A 1 99 ? -8.243 -7.674 7.577 1.00 97.81 99 LYS A N 1
ATOM 761 C CA . LYS A 1 99 ? -8.110 -6.606 8.565 1.00 97.81 99 LYS A CA 1
ATOM 762 C C . LYS A 1 99 ? -9.477 -6.266 9.127 1.00 97.81 99 LYS A C 1
ATOM 764 O O . LYS A 1 99 ? -10.362 -5.836 8.396 1.00 97.81 99 LYS A O 1
ATOM 769 N N . ILE A 1 100 ? -9.617 -6.427 10.437 1.00 97.38 100 ILE A N 1
ATOM 770 C CA . ILE A 1 100 ? -10.853 -6.130 11.152 1.00 97.38 100 ILE A CA 1
ATOM 771 C C . ILE A 1 100 ? -10.700 -4.786 11.864 1.00 97.38 100 ILE A C 1
ATOM 773 O O . ILE A 1 100 ? -9.694 -4.543 12.540 1.00 97.38 100 ILE A O 1
ATOM 777 N N . TYR A 1 101 ? -11.696 -3.924 11.695 1.00 96.00 101 TYR A N 1
ATOM 778 C CA . TYR A 1 101 ? -11.876 -2.695 12.458 1.00 96.00 101 TYR A CA 1
ATOM 779 C C . TYR A 1 101 ? -13.121 -2.819 13.325 1.00 96.00 101 TYR A C 1
ATOM 781 O O . TYR A 1 101 ? -14.124 -3.400 12.912 1.00 96.00 101 TYR A O 1
ATOM 789 N N . HIS A 1 102 ? -13.047 -2.250 14.523 1.00 95.81 102 HIS A N 1
ATOM 790 C CA . HIS A 1 102 ? -14.135 -2.244 15.488 1.00 95.81 102 HIS A CA 1
ATOM 791 C C . HIS A 1 102 ? -14.478 -0.805 15.842 1.00 95.81 102 HIS A C 1
ATOM 793 O O . HIS A 1 102 ? -13.583 -0.010 16.135 1.00 95.81 102 HIS A O 1
ATOM 799 N N . LYS A 1 103 ? -15.770 -0.485 15.850 1.00 93.44 103 LYS A N 1
ATOM 800 C CA . LYS A 1 103 ? -16.279 0.796 16.323 1.00 93.44 103 LYS A CA 1
ATOM 801 C C . LYS A 1 103 ? -17.599 0.569 17.040 1.00 93.44 103 LYS A C 1
ATOM 803 O O . LYS A 1 103 ? -18.576 0.174 16.411 1.00 93.44 103 LYS A O 1
ATOM 808 N N . GLU A 1 104 ? -17.600 0.836 18.345 1.00 93.50 104 GLU A N 1
ATOM 809 C CA . GLU A 1 104 ? -18.732 0.528 19.229 1.00 93.50 104 GLU A CA 1
ATOM 810 C C . GLU A 1 104 ? -19.112 -0.958 19.084 1.00 93.50 104 GLU A C 1
ATOM 812 O O . GLU A 1 104 ? -18.235 -1.817 19.177 1.00 93.50 104 GLU A O 1
ATOM 817 N N . ASP A 1 105 ? -20.378 -1.256 18.800 1.00 95.75 105 ASP A N 1
ATOM 818 C CA . ASP A 1 105 ? -20.885 -2.621 18.624 1.00 95.75 105 ASP A CA 1
ATOM 819 C C . ASP A 1 105 ? -20.808 -3.113 17.164 1.00 95.75 105 ASP A C 1
ATOM 821 O O . ASP A 1 105 ? -21.350 -4.165 16.820 1.00 95.75 105 ASP A O 1
ATOM 825 N N . VAL A 1 106 ? -20.139 -2.362 16.281 1.00 97.06 106 VAL A N 1
ATOM 826 C CA . VAL A 1 106 ? -19.985 -2.697 14.860 1.00 97.06 106 VAL A CA 1
ATOM 827 C C . VAL A 1 106 ? -18.562 -3.170 14.575 1.00 97.06 106 VAL A C 1
ATOM 829 O O . VAL A 1 106 ? -17.577 -2.557 14.989 1.00 97.06 106 VAL A O 1
ATOM 832 N N . SER A 1 107 ? -18.452 -4.252 13.803 1.00 97.25 107 SER A N 1
ATOM 833 C CA . SER A 1 107 ? -17.188 -4.703 13.219 1.00 97.25 107 SER A CA 1
ATOM 834 C C . SER A 1 107 ? -17.265 -4.687 11.698 1.00 97.25 107 SER A C 1
ATOM 836 O O . SER A 1 107 ? -18.310 -4.978 11.114 1.00 97.25 107 SER A O 1
ATOM 838 N N . VAL A 1 108 ? -16.155 -4.322 11.063 1.00 97.06 108 VAL A N 1
ATOM 839 C CA . VAL A 1 108 ? -15.985 -4.359 9.610 1.00 97.06 108 VAL A CA 1
ATOM 840 C C . VAL A 1 108 ? -14.730 -5.159 9.310 1.00 97.06 108 VAL A C 1
ATOM 842 O O . VAL A 1 108 ? -13.645 -4.812 9.778 1.00 97.06 108 VAL A O 1
ATOM 845 N N . GLU A 1 109 ? -14.877 -6.222 8.527 1.00 97.88 109 GLU A N 1
ATOM 846 C CA . GLU A 1 109 ? -13.768 -7.032 8.040 1.00 97.88 109 GLU A CA 1
ATOM 847 C C . GLU A 1 109 ? -13.476 -6.701 6.577 1.00 97.88 109 GLU A C 1
ATOM 849 O O . GLU A 1 109 ? -14.336 -6.821 5.705 1.00 97.88 109 GLU A O 1
ATOM 854 N N . PHE A 1 110 ? -12.235 -6.308 6.310 1.00 98.12 110 PHE A N 1
ATOM 855 C CA . PHE A 1 110 ? -11.701 -6.188 4.964 1.00 98.12 110 PHE A CA 1
ATOM 856 C C . PHE A 1 110 ? -10.949 -7.465 4.618 1.00 98.12 110 PHE A C 1
ATOM 858 O O . PHE A 1 110 ? -9.948 -7.783 5.262 1.00 98.12 110 PHE A O 1
ATOM 865 N N . VAL A 1 111 ? -11.422 -8.176 3.596 1.00 98.31 111 VAL A N 1
ATOM 866 C CA . VAL A 1 111 ? -10.738 -9.340 3.026 1.00 98.31 111 VAL A CA 1
ATOM 867 C C . VAL A 1 111 ? -9.882 -8.861 1.858 1.00 98.31 111 VAL A C 1
ATOM 869 O O . VAL A 1 111 ? -10.397 -8.405 0.838 1.00 98.31 111 VAL A O 1
ATOM 872 N N . MET A 1 112 ? -8.569 -8.935 2.035 1.00 98.38 112 MET A N 1
ATOM 873 C CA . MET A 1 112 ? -7.562 -8.444 1.101 1.00 98.38 112 MET A CA 1
ATOM 874 C C . MET A 1 112 ? -7.059 -9.636 0.285 1.00 98.38 112 MET A C 1
ATOM 876 O O . MET A 1 112 ? -6.504 -10.580 0.850 1.00 98.38 112 MET A O 1
ATOM 880 N N . LEU A 1 113 ? -7.299 -9.622 -1.027 1.00 98.12 113 LEU A N 1
ATOM 881 C CA . LEU A 1 113 ? -7.030 -10.750 -1.919 1.00 98.12 113 LEU A CA 1
ATOM 882 C C . LEU A 1 113 ? -5.949 -10.410 -2.940 1.00 98.12 113 LEU A C 1
ATOM 884 O O . LEU A 1 113 ? -5.946 -9.318 -3.507 1.00 98.12 113 LEU A O 1
ATOM 888 N N . ASP A 1 114 ? -5.109 -11.396 -3.238 1.00 98.00 114 ASP A N 1
ATOM 889 C CA . ASP A 1 114 ? -4.222 -11.369 -4.393 1.00 98.00 114 ASP A CA 1
ATOM 890 C C . ASP A 1 114 ? -4.905 -12.061 -5.575 1.00 98.00 114 ASP A C 1
ATOM 892 O O . ASP A 1 114 ? -5.023 -13.285 -5.632 1.00 98.00 114 ASP A O 1
ATOM 896 N N . THR A 1 115 ? -5.413 -11.266 -6.514 1.00 96.38 115 THR A N 1
ATOM 897 C CA . THR A 1 115 ? -6.109 -11.810 -7.690 1.00 96.38 115 THR A CA 1
ATOM 898 C C . THR A 1 115 ? -5.152 -12.382 -8.730 1.00 96.38 115 THR A C 1
ATOM 900 O O . THR A 1 115 ? -5.571 -13.205 -9.541 1.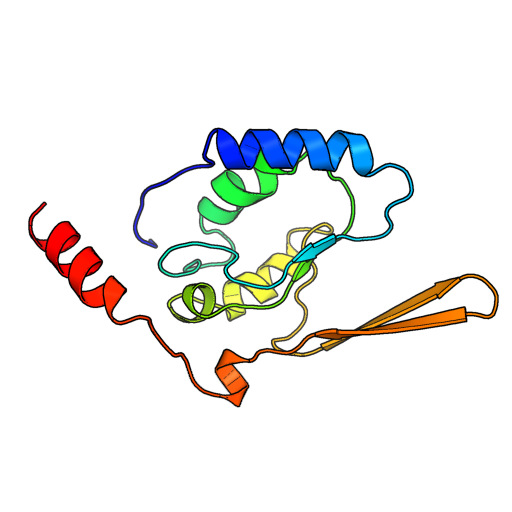00 96.38 115 THR A O 1
ATOM 903 N N . VAL A 1 116 ? -3.877 -11.997 -8.698 1.00 95.75 116 VAL A N 1
ATOM 904 C CA . VAL A 1 116 ? -2.862 -12.492 -9.631 1.00 95.75 116 VAL A CA 1
ATOM 905 C C . VAL A 1 116 ? -2.440 -13.906 -9.245 1.00 95.75 116 VAL A 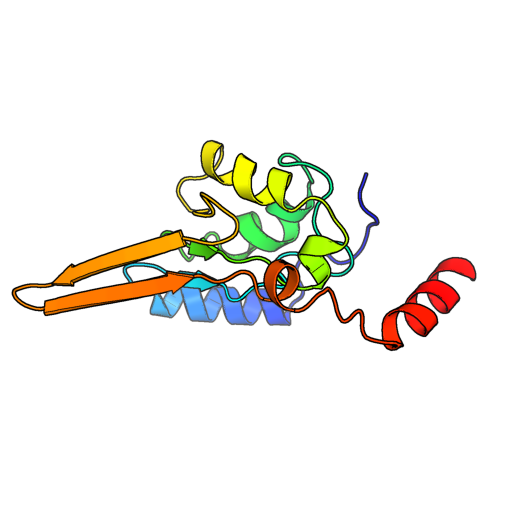C 1
ATOM 907 O O . VAL A 1 116 ? -2.347 -14.763 -10.120 1.00 95.75 116 VAL A O 1
ATOM 910 N N . GLU A 1 117 ? -2.273 -14.179 -7.951 1.00 93.75 117 GLU A N 1
ATOM 911 C CA . GLU A 1 117 ? -2.048 -15.535 -7.437 1.00 93.75 117 GLU A CA 1
ATOM 912 C C . GLU A 1 117 ? -3.256 -16.449 -7.721 1.00 93.75 117 GLU A C 1
ATOM 914 O O . GLU A 1 117 ? -3.090 -17.607 -8.096 1.00 93.75 117 GLU A O 1
ATOM 919 N N . LEU A 1 118 ? -4.484 -15.927 -7.593 1.00 93.19 118 LEU A N 1
ATOM 920 C CA . LEU A 1 118 ? -5.712 -16.705 -7.809 1.00 93.19 118 LEU A CA 1
ATOM 921 C C . LEU A 1 118 ? -6.011 -16.998 -9.286 1.00 93.19 118 LEU A C 1
ATOM 923 O O . LEU A 1 118 ? -6.467 -18.094 -9.615 1.00 93.19 118 LEU A O 1
ATOM 927 N N . CYS A 1 119 ? -5.815 -16.016 -10.165 1.00 93.50 119 CYS A N 1
ATOM 928 C CA . CYS A 1 119 ? -6.307 -16.059 -11.547 1.00 93.50 119 CYS A CA 1
ATOM 929 C C . CYS A 1 119 ? -5.189 -16.058 -12.598 1.00 93.50 119 CYS A C 1
ATOM 931 O O . CYS A 1 119 ? -5.476 -16.166 -13.791 1.00 93.50 119 CYS A O 1
ATOM 933 N N . GLY A 1 120 ? -3.931 -15.936 -12.179 1.00 89.31 120 GLY A N 1
ATOM 934 C CA . GLY A 1 120 ? -2.793 -15.723 -13.063 1.00 89.31 120 GLY A CA 1
ATOM 935 C C . GLY A 1 120 ? -2.594 -14.251 -13.433 1.00 89.31 120 GLY A C 1
ATOM 936 O O . GLY A 1 120 ? -3.507 -13.422 -13.388 1.00 89.31 120 GLY A O 1
ATOM 937 N N . ASN A 1 121 ? -1.361 -13.918 -13.817 1.00 86.69 121 ASN A N 1
ATOM 938 C CA . ASN A 1 121 ? -0.999 -12.562 -14.209 1.00 86.69 121 ASN A CA 1
ATOM 939 C C . ASN A 1 121 ? -1.406 -12.295 -15.666 1.00 86.69 121 ASN A C 1
ATOM 941 O O . ASN A 1 121 ? -0.742 -12.749 -16.601 1.00 86.69 121 ASN A O 1
ATOM 945 N N . ASN A 1 122 ? -2.488 -11.541 -15.860 1.00 70.56 122 ASN A N 1
ATOM 946 C CA . ASN A 1 122 ? -2.895 -11.061 -17.178 1.00 70.56 122 ASN A CA 1
ATOM 947 C C . ASN A 1 122 ? -2.081 -9.814 -17.528 1.00 70.56 122 ASN A C 1
ATOM 949 O O . ASN A 1 122 ? -2.514 -8.683 -17.315 1.00 70.56 122 ASN A O 1
ATOM 953 N N . VAL A 1 123 ? -0.868 -10.018 -18.039 1.00 63.31 123 VAL A N 1
ATOM 954 C CA . VAL A 1 123 ? -0.049 -8.915 -18.539 1.00 63.31 123 VAL A CA 1
ATOM 955 C C . VAL A 1 123 ? -0.702 -8.396 -19.820 1.00 63.31 123 VAL A C 1
ATOM 957 O O . VAL A 1 123 ? -0.705 -9.086 -20.841 1.00 63.31 123 VAL A O 1
ATOM 960 N N . ASP A 1 124 ? -1.270 -7.189 -19.771 1.00 54.94 124 ASP A N 1
ATOM 961 C CA . ASP A 1 124 ? -1.852 -6.551 -20.949 1.00 54.94 124 ASP A CA 1
ATOM 962 C C . ASP A 1 124 ? -0.826 -6.538 -22.092 1.00 54.94 124 ASP A C 1
ATOM 964 O O . ASP A 1 124 ? 0.323 -6.109 -21.927 1.00 54.94 124 ASP A O 1
ATOM 968 N N . VAL A 1 125 ? -1.270 -6.954 -23.283 1.00 48.22 125 VAL A N 1
ATOM 969 C CA . VAL A 1 125 ? -0.511 -7.009 -24.552 1.00 48.22 125 VAL A CA 1
ATOM 970 C C . VAL A 1 125 ? 0.092 -5.636 -24.939 1.00 48.22 125 VAL A C 1
ATOM 972 O O . VAL A 1 125 ? 0.907 -5.530 -25.854 1.00 48.22 125 VAL A O 1
ATOM 975 N N . GLN A 1 126 ? -0.234 -4.564 -24.207 1.00 50.75 126 GLN A N 1
ATOM 976 C CA . GLN A 1 126 ? 0.435 -3.262 -24.290 1.00 50.75 126 GLN A CA 1
ATOM 977 C C . GLN A 1 126 ? 1.891 -3.276 -23.801 1.00 50.75 126 GLN A C 1
ATOM 979 O O . GLN A 1 126 ? 2.695 -2.488 -24.299 1.00 50.75 126 GLN A O 1
ATOM 984 N N . THR A 1 127 ? 2.263 -4.176 -22.885 1.00 53.44 127 THR A N 1
ATOM 985 C CA . THR A 1 127 ? 3.667 -4.330 -22.467 1.00 53.44 127 THR A CA 1
ATOM 986 C C . THR A 1 127 ? 4.563 -4.694 -23.642 1.00 53.44 127 THR A C 1
ATOM 988 O O . THR A 1 127 ? 5.636 -4.119 -23.740 1.00 53.44 127 THR A O 1
ATOM 991 N N . GLY A 1 128 ? 4.117 -5.538 -24.582 1.00 53.06 128 GLY A N 1
ATOM 992 C CA . GLY A 1 128 ? 4.870 -5.823 -25.811 1.00 53.06 128 GLY A CA 1
ATOM 993 C C . GLY A 1 128 ? 5.281 -4.541 -26.544 1.00 53.06 128 GLY A C 1
ATOM 994 O O . GLY A 1 128 ? 6.461 -4.322 -26.782 1.00 53.06 128 GLY A O 1
ATOM 995 N N . LYS A 1 129 ? 4.335 -3.615 -26.742 1.00 52.06 129 LYS A N 1
ATOM 996 C CA . LYS A 1 129 ? 4.593 -2.324 -27.404 1.00 52.06 129 LYS A CA 1
ATOM 997 C C . LYS A 1 129 ? 5.498 -1.391 -26.597 1.00 52.06 129 LYS A C 1
ATOM 999 O O . LYS A 1 129 ? 6.301 -0.674 -27.179 1.00 52.06 129 LYS A O 1
ATOM 1004 N N . LEU A 1 130 ? 5.373 -1.371 -25.269 1.00 55.56 130 LEU A N 1
ATOM 1005 C CA . LEU A 1 130 ? 6.233 -0.552 -24.410 1.00 55.56 130 LEU A CA 1
ATOM 1006 C C . LEU A 1 130 ? 7.668 -1.103 -24.354 1.00 55.56 130 LEU A C 1
ATOM 1008 O O . LEU A 1 130 ? 8.620 -0.329 -24.374 1.00 55.56 130 LEU A O 1
ATOM 1012 N N . TRP A 1 131 ? 7.828 -2.427 -24.318 1.00 58.62 131 TRP A N 1
ATOM 1013 C CA . TRP A 1 131 ? 9.128 -3.095 -24.370 1.00 58.62 131 TRP A CA 1
ATOM 1014 C C . TRP A 1 131 ? 9.815 -2.921 -25.722 1.00 58.62 131 TRP A C 1
ATOM 1016 O O . TRP A 1 131 ? 11.031 -2.748 -25.746 1.00 58.62 131 TRP A O 1
ATOM 1026 N N . ASP A 1 132 ? 9.055 -2.910 -26.816 1.00 55.00 132 ASP A N 1
ATOM 1027 C CA . ASP A 1 132 ? 9.577 -2.600 -28.148 1.00 55.00 132 ASP A CA 1
ATOM 1028 C C . ASP A 1 132 ? 10.102 -1.153 -28.207 1.00 55.00 132 ASP A C 1
ATOM 1030 O O . ASP A 1 132 ? 11.234 -0.930 -28.623 1.00 55.00 132 ASP A O 1
ATOM 1034 N N . VAL A 1 133 ? 9.356 -0.183 -27.662 1.00 51.97 133 VAL A N 1
ATOM 1035 C CA . VAL A 1 133 ? 9.794 1.228 -27.574 1.00 51.97 133 VAL A CA 1
ATOM 1036 C C . VAL A 1 133 ? 11.031 1.407 -26.681 1.00 51.97 133 VAL A C 1
ATOM 1038 O O . VAL A 1 133 ? 11.887 2.235 -26.975 1.00 51.97 133 VAL A O 1
ATOM 1041 N N . ILE A 1 134 ? 11.155 0.641 -25.593 1.00 51.91 134 ILE A N 1
ATOM 1042 C CA . ILE A 1 134 ? 12.307 0.722 -24.675 1.00 51.91 134 ILE A CA 1
ATOM 1043 C C . ILE A 1 134 ? 13.554 0.029 -25.251 1.00 51.91 134 ILE A C 1
ATOM 1045 O O . ILE A 1 134 ? 14.664 0.397 -24.883 1.00 51.91 134 ILE A O 1
ATOM 1049 N N . ARG A 1 135 ? 13.404 -0.952 -26.150 1.00 50.50 135 ARG A N 1
ATOM 1050 C CA . ARG A 1 135 ? 14.535 -1.605 -26.840 1.00 50.50 135 ARG A CA 1
ATOM 1051 C C . ARG A 1 135 ? 15.157 -0.750 -27.945 1.00 50.50 135 ARG A C 1
ATOM 1053 O O . ARG A 1 135 ? 16.278 -1.039 -28.352 1.00 50.50 135 ARG A O 1
ATOM 1060 N N . GLU A 1 136 ? 14.434 0.249 -28.443 1.00 43.66 136 GLU A N 1
ATOM 1061 C CA . GLU A 1 136 ? 14.886 1.157 -29.507 1.00 43.66 136 GLU A CA 1
ATOM 1062 C C . GLU A 1 136 ? 15.565 2.441 -28.984 1.00 43.66 136 GLU A C 1
ATOM 1064 O O . GLU A 1 136 ? 15.965 3.289 -29.785 1.00 43.66 136 GLU A O 1
ATOM 1069 N N . LEU A 1 137 ? 15.722 2.582 -27.661 1.00 42.81 137 LEU A N 1
ATOM 1070 C CA . LEU A 1 137 ? 16.466 3.660 -26.991 1.00 42.81 137 LEU A CA 1
ATOM 1071 C C . LEU A 1 137 ? 17.795 3.149 -26.422 1.00 42.81 137 LEU A C 1
ATOM 1073 O O . LEU A 1 137 ? 18.764 3.942 -26.435 1.00 42.81 137 LEU A O 1
#

Radius of gyration: 16.12 Å; chains: 1; bounding box: 39×34×49 Å

InterPro domains:
  IPR004843 Calcineurin-like, phosphoesterase domain [PF00149] (24-104)
  IPR029052 Metallo-dependent phosphatase-like [G3DSA:3.60.21.10] (5-134)
  IPR029052 Metallo-dependent phosphatase-like [SSF56300] (11-126)
  IPR051558 Metallophosphoesterase Purple Acid Phosphatase [PTHR10161] (11-120)

Organism: NCBI:txid1317129